Protein AF-A0A7R8C3R6-F1 (afdb_monomer_lite)

pLDDT: mean 89.22, std 11.58, range [47.69, 98.56]

Structure (mmCIF, N/CA/C/O backbone):
data_AF-A0A7R8C3R6-F1
#
_entry.id   AF-A0A7R8C3R6-F1
#
loop_
_atom_site.group_PDB
_atom_site.id
_atom_site.type_symbol
_atom_site.label_atom_id
_atom_site.label_alt_id
_atom_site.label_comp_id
_atom_site.label_asym_id
_atom_site.label_entity_id
_atom_site.label_seq_id
_atom_site.pdbx_PDB_ins_code
_atom_site.Cartn_x
_atom_site.Cartn_y
_atom_site.Cartn_z
_atom_site.occupancy
_atom_site.B_iso_or_equiv
_atom_site.auth_seq_id
_atom_site.auth_comp_id
_atom_site.auth_asym_id
_atom_site.auth_atom_id
_atom_site.pdbx_PDB_model_num
ATOM 1 N N . MET A 1 1 ? 2.508 11.106 -7.125 1.00 86.00 1 MET A N 1
ATOM 2 C CA . MET A 1 1 ? 3.374 10.011 -7.628 1.00 86.00 1 MET A CA 1
ATOM 3 C C . MET A 1 1 ? 3.077 9.541 -9.059 1.00 86.00 1 MET A C 1
ATOM 5 O O . MET A 1 1 ? 3.860 8.757 -9.565 1.00 86.00 1 MET A O 1
ATOM 9 N N . ARG A 1 2 ? 1.997 9.961 -9.743 1.00 91.69 2 ARG A N 1
ATOM 10 C CA . ARG A 1 2 ? 1.697 9.476 -11.109 1.00 91.69 2 ARG A CA 1
ATOM 11 C C . ARG A 1 2 ? 2.838 9.800 -12.087 1.00 91.69 2 ARG A C 1
ATOM 13 O O . ARG A 1 2 ? 3.214 10.963 -12.190 1.00 91.69 2 ARG A O 1
ATOM 20 N N . ARG A 1 3 ? 3.339 8.785 -12.801 1.00 92.00 3 ARG A N 1
ATOM 21 C CA . ARG A 1 3 ? 4.381 8.906 -13.846 1.00 92.00 3 ARG A CA 1
ATOM 22 C C . ARG A 1 3 ? 3.834 8.661 -15.254 1.00 92.00 3 ARG A C 1
ATOM 24 O O . ARG A 1 3 ? 4.298 9.274 -16.207 1.00 92.00 3 ARG A O 1
ATOM 31 N N . LEU A 1 4 ? 2.825 7.799 -15.369 1.00 91.94 4 LEU A N 1
ATOM 32 C CA . LEU A 1 4 ? 2.217 7.374 -16.627 1.00 91.94 4 LEU A CA 1
ATOM 33 C C . LEU A 1 4 ? 0.702 7.609 -16.587 1.00 91.94 4 LEU A C 1
ATOM 35 O O . LEU A 1 4 ? 0.090 7.718 -15.523 1.00 91.94 4 LEU A O 1
ATOM 39 N N . SER A 1 5 ? 0.062 7.716 -17.749 1.00 92.31 5 SER A N 1
ATOM 40 C CA . SER A 1 5 ? -1.397 7.676 -17.804 1.00 92.31 5 SER A CA 1
ATOM 41 C C . SER A 1 5 ? -1.899 6.237 -17.785 1.00 92.31 5 SER A C 1
ATOM 43 O O . SER A 1 5 ? -1.510 5.451 -18.641 1.00 92.31 5 SER A O 1
ATOM 45 N N . SER A 1 6 ? -2.833 5.912 -16.886 1.00 89.94 6 SER A N 1
ATOM 46 C CA . SER A 1 6 ? -3.447 4.577 -16.815 1.00 89.94 6 SER A CA 1
ATOM 47 C C . SER A 1 6 ? -4.178 4.155 -18.099 1.00 89.94 6 SER A C 1
ATOM 49 O O . SER A 1 6 ? -4.436 2.968 -18.296 1.00 89.94 6 SER A O 1
ATOM 51 N N . CYS A 1 7 ? -4.480 5.092 -19.006 1.00 92.31 7 CYS A N 1
ATOM 52 C CA . CYS A 1 7 ? -4.998 4.790 -20.343 1.00 92.31 7 CYS A CA 1
ATOM 53 C C . CYS A 1 7 ? -3.995 4.043 -21.234 1.00 92.31 7 CYS A C 1
ATOM 55 O O . CYS A 1 7 ? -4.419 3.416 -22.195 1.00 92.31 7 CYS A O 1
ATOM 57 N N . PHE A 1 8 ? -2.694 4.085 -20.935 1.00 93.94 8 PHE A N 1
ATOM 58 C CA . PHE A 1 8 ? -1.687 3.295 -21.653 1.00 93.94 8 PHE A CA 1
ATOM 59 C C . PHE A 1 8 ? -1.534 1.875 -21.093 1.00 93.94 8 PHE A C 1
ATOM 61 O O . PHE A 1 8 ? -0.927 1.032 -21.738 1.00 93.94 8 PHE A O 1
ATOM 68 N N . CYS A 1 9 ? -2.135 1.585 -19.936 1.00 96.12 9 CYS A N 1
ATOM 69 C CA . CYS A 1 9 ? -1.977 0.320 -19.213 1.00 96.12 9 CYS A CA 1
ATOM 70 C C . CYS A 1 9 ? -3.264 -0.508 -19.194 1.00 96.12 9 CYS A C 1
ATOM 72 O O . CYS A 1 9 ? -3.542 -1.225 -18.236 1.00 96.12 9 CYS A O 1
ATOM 74 N N . LEU A 1 10 ? -4.099 -0.384 -20.233 1.00 94.81 10 LEU A N 1
ATOM 75 C CA . LEU A 1 10 ? -5.405 -1.053 -20.284 1.00 94.81 10 LEU A CA 1
ATOM 76 C C . LEU A 1 10 ? -5.283 -2.578 -20.199 1.00 94.81 10 LEU A C 1
ATOM 78 O O . LEU A 1 10 ? -6.117 -3.207 -19.557 1.00 94.81 10 LEU A O 1
ATOM 82 N N . GLN A 1 11 ? -4.241 -3.145 -20.811 1.00 95.06 11 GLN A N 1
ATOM 83 C CA . GLN A 1 11 ? -3.986 -4.591 -20.845 1.00 95.06 11 GLN A CA 1
ATOM 84 C C . GLN A 1 11 ? -3.527 -5.159 -19.494 1.00 95.06 11 GLN A C 1
ATOM 86 O O . GLN A 1 11 ? -3.626 -6.362 -19.265 1.00 95.06 11 GLN A O 1
ATOM 91 N N . ASP A 1 12 ? -3.052 -4.296 -18.596 1.00 95.06 12 ASP A N 1
ATOM 92 C CA . ASP A 1 12 ? -2.580 -4.673 -17.264 1.00 95.06 12 ASP A CA 1
ATOM 93 C C . ASP A 1 12 ? -3.626 -4.420 -16.176 1.00 95.06 12 ASP A C 1
ATOM 95 O O . ASP A 1 12 ? -3.403 -4.729 -15.010 1.00 95.06 12 ASP A O 1
ATOM 99 N N . ARG A 1 13 ? -4.802 -3.886 -16.529 1.00 94.75 13 ARG A N 1
ATOM 100 C CA . ARG A 1 13 ? -5.878 -3.690 -15.557 1.00 94.75 13 ARG A CA 1
ATOM 101 C C . ARG A 1 13 ? -6.253 -5.016 -14.905 1.00 94.75 13 ARG A C 1
ATOM 103 O O . ARG A 1 13 ? -6.541 -6.001 -15.579 1.00 94.75 13 ARG A O 1
ATOM 110 N N . LYS A 1 14 ? -6.318 -4.988 -13.580 1.00 95.31 14 LYS A N 1
ATOM 111 C CA . LYS A 1 14 ? -6.750 -6.098 -12.746 1.00 95.31 14 LYS A CA 1
ATOM 112 C C . LYS A 1 14 ? -7.759 -5.583 -11.735 1.00 95.31 14 LYS A C 1
ATOM 114 O O . LYS A 1 14 ? -7.582 -4.499 -11.184 1.00 95.31 14 LYS A O 1
ATOM 119 N N . ASP A 1 15 ? -8.814 -6.359 -11.533 1.00 96.19 15 ASP A N 1
ATOM 120 C CA . ASP A 1 15 ? -9.665 -6.211 -10.363 1.00 96.19 15 ASP A CA 1
ATOM 121 C C . ASP A 1 15 ? -9.015 -6.986 -9.214 1.00 96.19 15 ASP A C 1
ATOM 123 O O . ASP A 1 15 ? -8.798 -8.197 -9.314 1.00 96.19 15 ASP A O 1
ATOM 127 N N . PHE A 1 16 ? -8.630 -6.267 -8.164 1.00 96.19 16 PHE A N 1
ATOM 128 C CA . PHE A 1 16 ? -7.992 -6.843 -6.984 1.00 96.19 16 PHE A CA 1
ATOM 129 C C . PHE A 1 16 ? -9.001 -7.286 -5.924 1.00 96.19 16 PHE A C 1
ATOM 131 O O . PHE A 1 16 ? -8.585 -7.863 -4.922 1.00 96.19 16 PHE A O 1
ATOM 138 N N . ALA A 1 17 ? -10.301 -7.053 -6.146 1.00 94.81 17 ALA A N 1
ATOM 139 C CA . ALA A 1 17 ? -11.370 -7.361 -5.205 1.00 94.81 17 ALA A CA 1
ATOM 140 C C . ALA A 1 17 ? -11.102 -6.756 -3.814 1.00 94.81 17 ALA A C 1
ATOM 142 O O . ALA A 1 17 ? -10.973 -7.472 -2.816 1.00 94.81 17 ALA A O 1
ATOM 143 N N . PHE A 1 18 ? -10.987 -5.423 -3.754 1.00 94.25 18 PHE A N 1
ATOM 144 C CA . PHE A 1 18 ? -10.833 -4.695 -2.492 1.00 94.25 18 PHE A CA 1
ATOM 145 C C . PHE A 1 18 ? -11.945 -5.097 -1.502 1.00 94.25 18 PHE A C 1
ATOM 147 O O . PHE A 1 18 ? -13.118 -5.090 -1.886 1.00 94.25 18 PHE A O 1
ATOM 154 N N . PRO A 1 19 ? -11.621 -5.452 -0.241 1.00 92.06 19 PRO A N 1
ATOM 155 C CA . PRO A 1 19 ? -12.583 -6.005 0.713 1.00 92.06 19 PRO A CA 1
ATOM 156 C C . PRO A 1 19 ? -13.477 -4.909 1.311 1.00 92.06 19 PRO A C 1
ATOM 158 O O . PRO A 1 19 ? -13.420 -4.624 2.505 1.00 92.06 19 PRO A O 1
ATOM 161 N N . GLN A 1 20 ? -14.310 -4.296 0.470 1.00 89.25 20 GLN A N 1
ATOM 162 C CA . GLN A 1 20 ? -15.114 -3.112 0.770 1.00 89.25 20 GLN A CA 1
ATOM 163 C C . GLN A 1 20 ? -15.983 -3.283 2.023 1.00 89.25 20 GLN A C 1
ATOM 165 O O . GLN A 1 20 ? -16.067 -2.369 2.835 1.00 89.25 20 GLN A O 1
ATOM 170 N N . GLU A 1 21 ? -16.535 -4.477 2.255 1.00 85.38 21 GLU A N 1
ATOM 171 C CA . GLU A 1 21 ? -17.336 -4.798 3.447 1.00 85.38 21 GLU A CA 1
ATOM 172 C C . GLU A 1 21 ? -16.591 -4.559 4.771 1.00 85.38 21 GLU A C 1
ATOM 174 O O . GLU A 1 21 ? -17.199 -4.136 5.753 1.00 85.38 21 GLU A O 1
ATOM 179 N N . MET A 1 22 ? -15.271 -4.779 4.799 1.00 84.38 22 MET A N 1
ATOM 180 C CA . MET A 1 22 ? -14.450 -4.586 6.001 1.00 84.38 22 MET A CA 1
ATOM 181 C C . MET A 1 22 ? -14.130 -3.113 6.267 1.00 84.38 22 MET A C 1
ATOM 183 O O . MET A 1 22 ? -13.689 -2.776 7.362 1.00 84.38 22 MET A O 1
ATOM 187 N N . VAL A 1 23 ? -14.305 -2.241 5.272 1.00 77.94 23 VAL A N 1
ATOM 188 C CA . VAL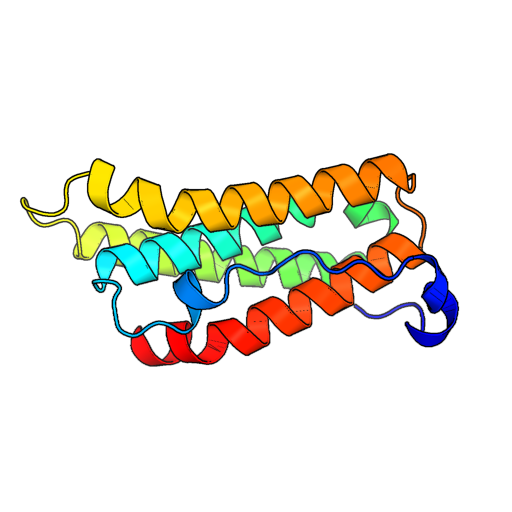 A 1 23 ? -13.815 -0.857 5.315 1.00 77.94 23 VAL A CA 1
ATOM 189 C C . VAL A 1 23 ? -14.958 0.157 5.243 1.00 77.94 23 VAL A C 1
ATOM 191 O O . VAL A 1 23 ? -14.894 1.202 5.874 1.00 77.94 23 VAL A O 1
ATOM 194 N N . GLU A 1 24 ? -16.050 -0.165 4.557 1.00 74.12 24 GLU A N 1
ATOM 195 C CA . GLU A 1 24 ? -17.254 0.672 4.482 1.00 74.12 24 GLU A CA 1
ATOM 196 C C . GLU A 1 24 ? -18.358 0.220 5.459 1.00 74.12 24 GLU A C 1
ATOM 198 O O . GLU A 1 24 ? -19.321 0.949 5.697 1.00 74.12 24 GLU A O 1
ATOM 203 N N . GLY A 1 25 ? -18.228 -0.962 6.071 1.00 62.38 25 GLY A N 1
ATOM 204 C CA . GLY A 1 25 ? -19.255 -1.555 6.926 1.00 62.38 25 GLY A CA 1
ATOM 205 C C . GLY A 1 25 ? -19.332 -0.957 8.336 1.00 62.38 25 GLY A C 1
ATOM 206 O O . GLY A 1 25 ? -18.365 -0.967 9.099 1.00 62.38 25 GLY A O 1
ATOM 207 N N . GLY A 1 26 ? -20.529 -0.528 8.747 1.00 63.97 26 GLY A N 1
ATOM 208 C CA . GLY A 1 26 ? -20.857 -0.119 10.125 1.00 63.97 26 GLY A CA 1
ATOM 209 C C . GLY A 1 26 ? -20.891 -1.257 11.159 1.00 63.97 26 GLY A C 1
ATOM 210 O O . GLY A 1 26 ? -21.388 -1.051 12.257 1.00 63.97 26 GLY A O 1
ATOM 211 N N . GLN A 1 27 ? -20.416 -2.458 10.809 1.00 70.06 27 GLN A N 1
ATOM 212 C CA . GLN A 1 27 ? -20.523 -3.664 11.644 1.00 70.06 27 GLN A CA 1
ATOM 213 C C . GLN A 1 27 ? -19.296 -3.921 12.530 1.00 70.06 27 GLN A C 1
ATOM 215 O O . GLN A 1 27 ? -19.382 -4.720 13.458 1.00 70.06 27 GLN A O 1
ATOM 220 N N . LEU A 1 28 ? -18.156 -3.282 12.248 1.00 79.69 28 LEU A N 1
ATOM 221 C CA . LEU A 1 28 ? -16.948 -3.448 13.058 1.00 79.69 28 LEU A CA 1
ATOM 222 C C . LEU A 1 28 ? -17.019 -2.607 14.334 1.00 79.69 28 LEU A C 1
ATOM 224 O O . LEU A 1 28 ? -17.326 -1.412 14.269 1.00 79.69 28 LEU A O 1
ATOM 228 N N . HIS A 1 29 ? -16.660 -3.228 15.460 1.00 82.19 29 HIS A N 1
ATOM 229 C CA . HIS A 1 29 ? -16.354 -2.521 16.702 1.00 82.19 29 HIS A CA 1
ATOM 230 C C . HIS A 1 29 ? -15.154 -1.583 16.494 1.00 82.19 29 HIS A C 1
ATOM 232 O O . HIS A 1 29 ? -14.335 -1.801 15.598 1.00 82.19 29 HIS A O 1
ATOM 238 N N . GLU A 1 30 ? -15.022 -0.553 17.327 1.00 83.75 30 GLU A N 1
ATOM 239 C CA . GLU A 1 30 ? -13.986 0.476 17.193 1.00 83.75 30 GLU A CA 1
ATOM 240 C C . GLU A 1 30 ? -12.572 -0.124 17.126 1.00 83.75 30 GLU A C 1
ATOM 242 O O . GLU A 1 30 ? -11.837 0.123 16.171 1.00 83.75 30 GLU A O 1
ATOM 247 N N . ALA A 1 31 ? -12.228 -1.034 18.042 1.00 83.31 31 ALA A N 1
ATOM 248 C CA . ALA A 1 31 ? -10.927 -1.709 18.037 1.00 83.31 31 ALA A CA 1
ATOM 249 C C . ALA A 1 31 ? -10.670 -2.525 16.755 1.00 83.31 31 ALA A C 1
ATOM 251 O O . ALA A 1 31 ? -9.533 -2.628 16.283 1.00 83.31 31 ALA A O 1
ATOM 252 N N . GLN A 1 32 ? -11.718 -3.117 16.171 1.00 86.75 32 GLN A N 1
ATOM 253 C CA . GLN A 1 32 ? -11.623 -3.858 14.913 1.00 86.75 32 GLN A CA 1
ATOM 254 C C . GLN A 1 32 ? -11.440 -2.908 13.727 1.00 86.75 32 GLN A C 1
ATOM 256 O O . GLN A 1 32 ? -10.618 -3.188 12.858 1.00 86.75 32 GLN A O 1
ATOM 261 N N . ALA A 1 33 ? -12.156 -1.783 13.705 1.00 88.50 33 ALA A N 1
ATOM 262 C CA . ALA A 1 33 ? -12.007 -0.738 12.697 1.00 88.50 33 ALA A CA 1
ATOM 263 C C . ALA A 1 33 ? -10.589 -0.141 12.713 1.00 88.50 33 ALA A C 1
ATOM 265 O O . ALA A 1 33 ? -9.950 -0.067 11.661 1.00 88.50 33 ALA A O 1
ATOM 266 N N . ILE A 1 34 ? -10.060 0.180 13.900 1.00 89.06 34 ILE A N 1
ATOM 267 C CA . ILE A 1 34 ? -8.669 0.622 14.080 1.00 89.06 34 ILE A CA 1
ATOM 268 C C . ILE A 1 34 ? -7.703 -0.457 13.577 1.00 89.06 34 ILE A C 1
ATOM 270 O O . ILE A 1 34 ? -6.803 -0.156 12.798 1.00 89.06 34 ILE A O 1
ATOM 274 N N . SER A 1 35 ? -7.922 -1.729 13.935 1.00 90.06 35 SER A N 1
ATOM 275 C CA . SER A 1 35 ? -7.070 -2.841 13.480 1.00 90.06 35 SER A CA 1
ATOM 276 C C . SER A 1 35 ? -7.078 -3.013 11.954 1.00 90.06 35 SER A C 1
ATOM 278 O O . SER A 1 35 ? -6.037 -3.290 11.362 1.00 90.06 35 SER A O 1
ATOM 280 N N . VAL A 1 36 ? -8.233 -2.848 11.298 1.00 91.81 36 VAL A N 1
ATOM 281 C CA . VAL A 1 36 ? -8.362 -2.912 9.830 1.00 91.81 36 VAL A CA 1
ATOM 282 C C . VAL A 1 36 ? -7.623 -1.759 9.163 1.00 91.81 36 VAL A C 1
ATOM 284 O O . VAL A 1 36 ? -6.877 -1.989 8.209 1.00 91.81 36 VAL A O 1
ATOM 287 N N . LEU A 1 37 ? -7.800 -0.533 9.663 1.00 92.50 37 LEU A N 1
ATOM 288 C CA . LEU A 1 37 ? -7.117 0.640 9.126 1.00 92.50 37 LEU A CA 1
ATOM 289 C C . LEU A 1 37 ? -5.599 0.540 9.322 1.00 92.50 37 LEU A C 1
ATOM 291 O O . LEU A 1 37 ? -4.850 0.788 8.376 1.00 92.50 37 LEU A O 1
ATOM 295 N N . HIS A 1 38 ? -5.161 0.118 10.510 1.00 93.44 38 HIS A N 1
ATOM 296 C CA . HIS A 1 38 ? -3.758 -0.136 10.820 1.00 93.44 38 HIS A CA 1
ATOM 297 C C . HIS A 1 38 ? -3.168 -1.172 9.853 1.00 93.44 38 HIS A C 1
ATOM 299 O O . HIS A 1 38 ? -2.155 -0.919 9.207 1.00 93.44 38 HIS A O 1
ATOM 305 N N . GLU A 1 39 ? -3.830 -2.319 9.668 1.00 95.19 39 GLU A N 1
ATOM 306 C CA . GLU A 1 39 ? -3.367 -3.348 8.734 1.00 95.19 39 GLU A CA 1
ATOM 307 C C . GLU A 1 39 ? -3.293 -2.827 7.289 1.00 95.19 39 GLU A C 1
ATOM 309 O O . GLU A 1 39 ? -2.313 -3.075 6.591 1.00 95.19 39 GLU A O 1
ATOM 314 N N . MET A 1 40 ? -4.286 -2.059 6.834 1.00 95.38 40 MET A N 1
ATOM 315 C CA . MET A 1 40 ? -4.285 -1.467 5.493 1.00 95.38 40 MET A CA 1
ATOM 316 C C . MET A 1 40 ? -3.101 -0.510 5.287 1.00 95.38 40 MET A C 1
ATOM 318 O O . MET A 1 40 ? -2.445 -0.541 4.240 1.00 95.38 40 MET A O 1
ATOM 322 N N . LEU A 1 41 ? -2.813 0.332 6.280 1.00 96.31 41 LEU A N 1
ATOM 323 C CA . LEU A 1 41 ? -1.681 1.254 6.260 1.00 96.31 41 LEU A 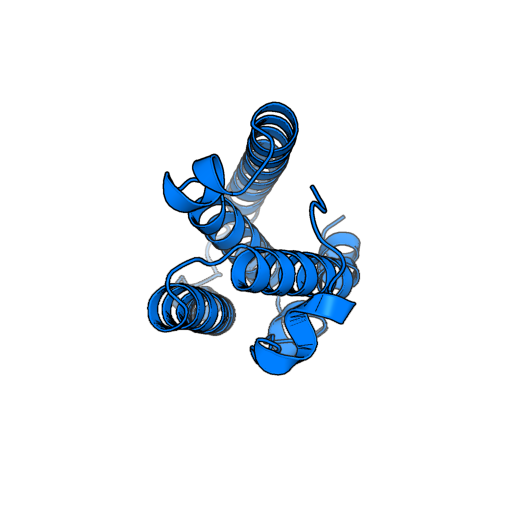CA 1
ATOM 324 C C . LEU A 1 41 ? -0.344 0.517 6.293 1.00 96.31 41 LEU A C 1
ATOM 326 O O . LEU A 1 41 ? 0.539 0.831 5.495 1.00 96.31 41 LEU A O 1
ATOM 330 N N . GLN A 1 42 ? -0.225 -0.508 7.134 1.00 97.62 42 GLN A N 1
ATOM 331 C CA . GLN A 1 42 ? 0.987 -1.308 7.262 1.00 97.62 42 GLN A CA 1
ATOM 332 C C . GLN A 1 42 ? 1.305 -2.051 5.964 1.00 97.62 42 GLN A C 1
ATOM 334 O O . GLN A 1 42 ? 2.445 -2.038 5.500 1.00 97.62 42 GLN A O 1
ATOM 339 N N . GLN A 1 43 ? 0.305 -2.678 5.341 1.00 98.00 43 GLN A N 1
ATOM 340 C CA . GLN A 1 43 ? 0.494 -3.360 4.062 1.00 98.00 43 GLN A CA 1
ATOM 341 C C . GLN A 1 43 ? 0.844 -2.372 2.941 1.00 98.00 43 GLN A C 1
ATOM 343 O O . GLN A 1 43 ? 1.706 -2.664 2.112 1.00 98.00 43 GLN A O 1
ATOM 348 N N . THR A 1 44 ? 0.251 -1.173 2.952 1.00 97.88 44 THR A N 1
ATOM 349 C CA . THR A 1 44 ? 0.632 -0.105 2.017 1.00 97.88 44 THR A CA 1
ATOM 350 C C . THR A 1 44 ? 2.085 0.317 2.223 1.00 97.88 44 THR A C 1
ATOM 352 O O . THR A 1 44 ? 2.839 0.410 1.255 1.00 97.88 44 THR A O 1
ATOM 355 N N . PHE A 1 45 ? 2.503 0.541 3.471 1.00 97.62 45 PHE A N 1
ATOM 356 C CA . PHE A 1 45 ? 3.885 0.882 3.795 1.00 97.62 45 PHE A CA 1
ATOM 357 C C . PHE A 1 45 ? 4.839 -0.195 3.273 1.00 97.62 45 PHE A C 1
ATOM 359 O O . PHE A 1 45 ? 5.743 0.115 2.502 1.00 97.62 45 PHE A O 1
ATOM 366 N N . ASN A 1 46 ? 4.570 -1.465 3.580 1.00 97.62 46 ASN A N 1
ATOM 367 C CA . ASN A 1 46 ? 5.386 -2.595 3.135 1.00 97.62 46 ASN A CA 1
ATOM 368 C C . ASN A 1 46 ? 5.472 -2.694 1.606 1.00 97.62 46 ASN A C 1
ATOM 370 O O . ASN A 1 46 ? 6.541 -2.961 1.066 1.00 97.62 46 ASN A O 1
ATOM 374 N N . LEU A 1 47 ? 4.366 -2.453 0.896 1.00 97.94 47 LEU A N 1
ATOM 375 C CA . LEU A 1 47 ? 4.320 -2.466 -0.566 1.00 97.94 47 LEU A CA 1
ATOM 376 C C . LEU A 1 47 ? 5.235 -1.397 -1.179 1.00 97.94 47 LEU A C 1
ATOM 378 O O . LEU A 1 47 ? 5.975 -1.673 -2.130 1.00 97.94 47 LEU A O 1
ATOM 382 N N . PHE A 1 48 ? 5.199 -0.184 -0.625 1.00 97.38 48 PHE A N 1
ATOM 383 C CA . PHE A 1 48 ? 5.970 0.949 -1.131 1.00 97.38 48 PHE A CA 1
ATOM 384 C C . PHE A 1 48 ? 7.393 1.038 -0.566 1.00 97.38 48 PHE A C 1
ATOM 386 O O . PHE A 1 48 ? 8.203 1.782 -1.119 1.00 97.38 48 PHE A O 1
ATOM 393 N N . HIS A 1 49 ? 7.721 0.289 0.486 1.00 96.25 49 HIS A N 1
ATOM 394 C CA . HIS A 1 49 ? 9.042 0.236 1.116 1.00 96.25 49 HIS A CA 1
ATOM 395 C C . HIS A 1 49 ? 9.873 -0.953 0.596 1.00 96.25 49 HIS A C 1
ATOM 397 O O . HIS A 1 49 ? 10.433 -1.744 1.350 1.00 96.25 49 HIS A O 1
ATOM 403 N N . THR A 1 50 ? 9.929 -1.100 -0.729 1.00 96.38 50 THR A N 1
ATOM 404 C CA . THR A 1 50 ? 10.712 -2.139 -1.417 1.00 96.38 50 THR A CA 1
ATOM 405 C C . THR A 1 50 ? 11.656 -1.510 -2.431 1.00 96.38 50 THR A C 1
ATOM 407 O O . THR A 1 50 ? 11.339 -0.473 -3.009 1.00 96.38 50 THR A O 1
ATOM 410 N N . GLU A 1 51 ? 12.778 -2.168 -2.734 1.00 96.38 51 GLU A N 1
ATOM 411 C CA . GLU A 1 51 ? 13.708 -1.708 -3.781 1.00 96.38 51 GLU A CA 1
ATOM 412 C C . GLU A 1 51 ? 13.013 -1.532 -5.141 1.00 96.38 51 GLU A C 1
ATOM 414 O O . GLU A 1 51 ? 13.278 -0.576 -5.868 1.00 96.38 51 GLU A O 1
ATOM 419 N N . ARG A 1 52 ? 12.066 -2.425 -5.465 1.00 96.56 52 ARG A N 1
ATOM 420 C CA . ARG A 1 52 ? 11.269 -2.364 -6.700 1.00 96.56 52 ARG A CA 1
ATOM 421 C C . ARG A 1 52 ? 10.376 -1.123 -6.745 1.00 96.56 52 ARG A C 1
ATOM 423 O O . ARG A 1 52 ? 10.285 -0.494 -7.793 1.00 96.56 52 ARG A O 1
ATOM 430 N N . SER A 1 53 ? 9.753 -0.761 -5.623 1.00 95.75 53 SER A N 1
ATOM 431 C CA . SER A 1 53 ? 8.985 0.482 -5.493 1.00 95.75 53 SER A CA 1
ATOM 432 C C . SER A 1 53 ? 9.896 1.710 -5.591 1.00 95.75 53 SER A C 1
ATOM 434 O O . SER A 1 53 ? 9.595 2.638 -6.341 1.00 95.75 53 SER A O 1
ATOM 436 N N . SER A 1 54 ? 11.047 1.697 -4.913 1.00 95.88 54 SER A N 1
ATOM 437 C CA . SER A 1 54 ? 12.030 2.786 -4.969 1.00 95.88 54 SER A CA 1
ATOM 438 C C . SER A 1 54 ? 12.552 3.037 -6.384 1.00 95.88 54 SER A C 1
ATOM 440 O O . SER A 1 54 ? 12.744 4.186 -6.766 1.00 95.88 54 SER A O 1
ATOM 442 N N . ALA A 1 55 ? 12.725 1.985 -7.188 1.00 94.75 55 ALA A N 1
ATOM 443 C CA . ALA A 1 55 ? 13.083 2.113 -8.600 1.00 94.75 55 ALA A CA 1
ATOM 444 C C . ALA A 1 55 ? 11.930 2.650 -9.473 1.00 94.75 55 ALA A C 1
ATOM 446 O O . ALA A 1 55 ? 12.173 3.259 -10.515 1.00 94.75 55 ALA A O 1
ATOM 447 N N . ALA A 1 56 ? 10.677 2.428 -9.067 1.00 94.56 56 ALA A N 1
ATOM 448 C CA . ALA A 1 56 ? 9.492 2.792 -9.836 1.00 94.56 56 ALA A CA 1
ATOM 449 C C . ALA A 1 56 ? 8.994 4.226 -9.592 1.00 94.56 56 ALA A C 1
ATOM 451 O O . ALA A 1 56 ? 8.237 4.750 -10.413 1.00 94.56 56 ALA A O 1
ATOM 452 N N . TRP A 1 57 ? 9.379 4.885 -8.496 1.00 95.94 57 TRP A N 1
ATOM 453 C CA . TRP A 1 57 ? 8.817 6.181 -8.096 1.00 95.94 57 TRP A CA 1
ATOM 454 C C . TRP A 1 57 ? 9.881 7.250 -7.846 1.00 95.94 57 TRP A C 1
ATOM 456 O O . TRP A 1 57 ? 11.045 6.961 -7.598 1.00 95.94 57 TRP A O 1
ATOM 466 N N . TYR A 1 58 ? 9.469 8.521 -7.895 1.00 95.88 58 TYR A N 1
ATOM 467 C CA . TYR A 1 58 ? 10.341 9.629 -7.503 1.00 95.88 58 TYR A CA 1
ATOM 468 C C . TYR A 1 58 ? 10.629 9.563 -6.002 1.00 95.88 58 TYR A C 1
ATOM 470 O O . TYR A 1 58 ? 9.691 9.619 -5.204 1.00 95.88 58 TYR A O 1
ATOM 478 N N . THR A 1 59 ? 11.912 9.509 -5.640 1.00 94.75 59 THR A N 1
ATOM 479 C CA . THR A 1 59 ? 12.391 9.335 -4.260 1.00 94.75 59 THR A CA 1
ATOM 480 C C . THR A 1 59 ? 11.737 10.306 -3.282 1.00 94.75 59 THR A C 1
ATOM 482 O O . THR A 1 59 ? 11.181 9.873 -2.284 1.00 94.75 59 THR A O 1
ATOM 485 N N . THR A 1 60 ? 11.676 11.597 -3.617 1.00 96.25 60 THR A N 1
ATOM 486 C CA . THR A 1 60 ? 11.101 12.627 -2.734 1.00 96.25 60 THR A CA 1
ATOM 487 C C . THR A 1 60 ? 9.619 12.407 -2.429 1.00 96.25 60 THR A C 1
ATOM 489 O O . THR A 1 60 ? 9.171 12.631 -1.309 1.00 96.25 60 THR A O 1
ATOM 492 N N . LEU A 1 61 ? 8.836 11.952 -3.411 1.00 96.12 61 LEU A N 1
ATOM 493 C CA . LEU A 1 61 ? 7.416 11.660 -3.203 1.00 96.12 61 LEU A CA 1
ATOM 494 C C . LEU A 1 61 ? 7.217 10.359 -2.422 1.00 96.12 61 LEU A C 1
ATOM 496 O O . LEU A 1 61 ? 6.240 10.236 -1.685 1.00 96.12 61 LEU A O 1
ATOM 500 N N . LEU A 1 62 ? 8.117 9.392 -2.605 1.00 96.62 62 LEU A N 1
ATOM 501 C CA . LEU A 1 62 ? 8.080 8.122 -1.891 1.00 96.62 62 LEU A CA 1
ATOM 502 C C . LEU A 1 62 ? 8.452 8.307 -0.414 1.00 96.62 62 LEU A C 1
ATOM 504 O O . LEU A 1 62 ? 7.762 7.777 0.448 1.00 96.62 62 LEU A O 1
ATOM 508 N N . GLU A 1 63 ? 9.460 9.129 -0.120 1.00 96.81 63 GLU A N 1
ATOM 509 C CA . GLU A 1 63 ? 9.833 9.520 1.245 1.00 96.81 63 GLU A CA 1
ATOM 510 C C . GLU A 1 63 ? 8.673 10.223 1.958 1.00 96.81 63 GLU A C 1
ATOM 512 O O . GLU A 1 63 ? 8.313 9.841 3.067 1.00 96.81 63 GLU A O 1
ATOM 517 N N . GLN A 1 64 ? 8.015 11.184 1.298 1.00 97.38 64 GLN A N 1
ATOM 518 C CA . GLN A 1 64 ? 6.826 11.845 1.852 1.00 97.38 64 GLN A CA 1
ATOM 519 C C . GLN A 1 64 ? 5.695 10.855 2.149 1.00 97.38 64 GLN A C 1
ATOM 521 O O . GLN A 1 64 ? 5.030 10.968 3.180 1.00 97.38 64 GLN A O 1
ATOM 526 N N . LEU A 1 65 ? 5.477 9.880 1.260 1.00 96.50 65 LEU A N 1
ATOM 527 C CA . LEU A 1 65 ? 4.508 8.816 1.497 1.00 96.50 65 LEU A CA 1
ATOM 528 C C . LEU A 1 65 ? 4.905 7.973 2.713 1.00 96.50 65 LEU A C 1
ATOM 530 O O . LEU A 1 65 ? 4.057 7.720 3.561 1.00 96.50 65 LEU A O 1
ATOM 534 N N . HIS A 1 66 ? 6.166 7.545 2.810 1.00 97.25 66 HIS A N 1
ATOM 535 C CA . HIS A 1 66 ? 6.655 6.746 3.936 1.00 97.25 66 HIS A CA 1
ATOM 536 C C . HIS A 1 66 ? 6.497 7.491 5.257 1.00 97.25 66 HIS A C 1
ATOM 538 O O . HIS A 1 66 ? 5.944 6.920 6.190 1.00 97.25 66 HIS A O 1
ATOM 544 N N . THR A 1 67 ? 6.894 8.764 5.326 1.00 97.94 67 THR A N 1
ATOM 545 C CA . THR A 1 67 ? 6.717 9.593 6.525 1.00 97.94 67 THR A CA 1
ATOM 546 C C . THR A 1 67 ? 5.244 9.728 6.902 1.00 97.94 67 THR A C 1
ATOM 548 O O . THR A 1 67 ? 4.893 9.537 8.062 1.00 97.94 67 THR A O 1
ATOM 551 N N . GLY A 1 68 ? 4.368 10.010 5.932 1.00 96.94 68 GLY A N 1
ATOM 552 C CA . GLY A 1 68 ? 2.933 10.139 6.190 1.00 96.94 68 GLY A CA 1
ATOM 553 C C . GLY A 1 68 ? 2.288 8.835 6.668 1.00 96.94 68 GLY A C 1
ATOM 554 O O . GLY A 1 68 ? 1.483 8.856 7.594 1.00 96.94 68 GLY A O 1
ATOM 555 N N . LEU A 1 69 ? 2.652 7.698 6.067 1.00 96.62 69 LEU A N 1
ATOM 556 C CA . LEU A 1 69 ? 2.169 6.380 6.486 1.00 96.62 69 LEU A CA 1
ATOM 557 C C . LEU A 1 69 ? 2.691 6.000 7.873 1.00 96.62 69 LEU A C 1
ATOM 559 O O . LEU A 1 69 ? 1.919 5.491 8.676 1.00 96.62 69 LEU A O 1
ATOM 563 N N . HIS A 1 70 ? 3.970 6.257 8.153 1.00 97.12 70 HIS A N 1
ATOM 564 C CA . HIS A 1 70 ? 4.580 5.952 9.444 1.00 97.12 70 HIS A CA 1
ATOM 565 C C . HIS A 1 70 ? 3.919 6.746 10.573 1.00 97.12 70 HIS A C 1
ATOM 567 O O . HIS A 1 70 ? 3.486 6.145 11.545 1.00 97.12 70 HIS A O 1
ATOM 573 N N . GLN A 1 71 ? 3.707 8.053 10.383 1.00 96.75 71 GLN A N 1
ATOM 574 C CA . GLN A 1 71 ? 2.994 8.873 11.365 1.00 96.75 71 GLN A CA 1
ATOM 575 C C . GLN A 1 71 ? 1.576 8.346 11.632 1.00 96.75 71 GLN A C 1
ATOM 577 O O . GLN A 1 71 ? 1.161 8.249 12.779 1.00 96.75 71 GLN A O 1
ATOM 582 N N . GLN A 1 72 ? 0.836 7.970 10.581 1.00 95.25 72 GLN A N 1
ATOM 583 C CA . GLN A 1 72 ? -0.510 7.411 10.751 1.00 95.25 72 GLN A CA 1
ATOM 584 C C . GLN A 1 72 ? -0.505 6.057 11.470 1.00 95.25 72 GLN A C 1
ATOM 586 O O . GLN A 1 72 ? -1.464 5.749 12.172 1.00 95.25 72 GLN A O 1
ATOM 591 N N . LEU A 1 73 ? 0.531 5.240 11.276 1.00 95.75 73 LEU A N 1
ATOM 592 C CA . LEU A 1 73 ? 0.687 3.977 11.997 1.00 95.75 73 LEU A CA 1
ATOM 593 C C . LEU A 1 73 ? 0.975 4.225 13.480 1.00 95.75 73 LEU A C 1
ATOM 595 O O . LEU A 1 73 ? 0.271 3.660 14.311 1.00 95.75 73 LEU A O 1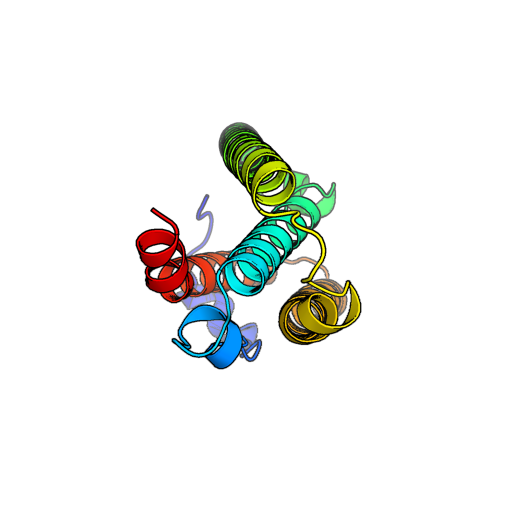
ATOM 599 N N . ASP A 1 74 ? 1.903 5.130 13.798 1.00 95.12 74 ASP A N 1
ATOM 600 C CA . ASP A 1 74 ? 2.235 5.497 15.179 1.00 95.12 74 ASP A CA 1
ATOM 601 C C . ASP A 1 74 ? 1.006 6.034 15.937 1.00 95.12 74 ASP A C 1
ATOM 603 O O . ASP A 1 74 ? 0.753 5.650 17.083 1.00 95.12 74 ASP A O 1
ATOM 607 N N . ASP A 1 75 ? 0.201 6.880 15.282 1.00 92.62 75 ASP A N 1
ATOM 608 C CA . ASP A 1 75 ? -1.040 7.414 15.852 1.00 92.62 75 ASP A CA 1
ATOM 609 C C . ASP A 1 75 ? -2.039 6.281 16.172 1.00 92.62 75 ASP A C 1
ATOM 611 O O . ASP A 1 75 ? -2.649 6.260 17.244 1.00 92.62 75 ASP A O 1
ATOM 615 N N . LEU A 1 76 ? -2.191 5.302 15.270 1.00 91.19 76 LEU A N 1
ATOM 616 C CA . LEU A 1 76 ? -3.100 4.167 15.468 1.00 91.19 76 LEU A CA 1
ATOM 617 C C . LEU A 1 76 ? -2.594 3.179 16.521 1.00 91.19 76 LEU A C 1
ATOM 619 O O . LEU A 1 76 ? -3.412 2.626 17.258 1.00 91.19 76 LEU A O 1
ATOM 623 N N . ASP A 1 77 ? -1.284 2.967 16.623 1.00 89.56 77 ASP A N 1
ATOM 624 C CA . ASP A 1 77 ? -0.678 2.146 17.674 1.00 89.56 77 ASP A CA 1
ATOM 625 C C . ASP A 1 77 ? -0.929 2.751 19.060 1.00 89.56 77 ASP A C 1
ATOM 627 O O . ASP A 1 77 ? -1.305 2.038 19.998 1.00 89.56 77 ASP A O 1
ATOM 631 N N . ALA A 1 78 ? -0.814 4.078 19.184 1.00 89.19 78 ALA A N 1
ATOM 632 C CA . ALA A 1 78 ? -1.166 4.789 20.407 1.00 89.19 78 ALA A CA 1
ATOM 633 C C . ALA A 1 78 ? -2.658 4.620 20.755 1.00 89.19 78 ALA A C 1
ATOM 635 O O . ALA A 1 78 ? -2.984 4.315 21.907 1.00 89.19 78 ALA A O 1
ATOM 636 N N . CYS A 1 79 ? -3.559 4.739 19.772 1.00 86.31 79 CYS A N 1
ATOM 637 C CA . CYS A 1 79 ? -4.992 4.494 19.967 1.00 86.31 79 CYS A CA 1
ATOM 638 C C . CYS A 1 79 ? -5.280 3.045 20.390 1.00 86.31 79 CYS A C 1
ATOM 640 O O . CYS A 1 79 ? -6.031 2.817 21.336 1.00 86.31 79 CYS A O 1
ATOM 642 N N . LEU A 1 80 ? -4.6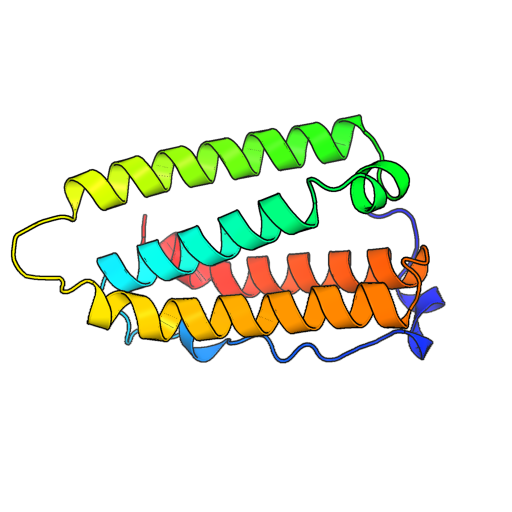63 2.048 19.747 1.00 79.19 80 LEU A N 1
ATOM 643 C CA . LEU A 1 80 ? -4.827 0.639 20.124 1.00 79.19 80 LEU A CA 1
ATOM 644 C C . LEU A 1 80 ? -4.367 0.378 21.560 1.00 79.19 80 LEU A C 1
ATOM 646 O O . LEU A 1 80 ? -5.044 -0.350 22.286 1.00 79.19 80 LEU A O 1
ATOM 650 N N . GLY A 1 81 ? -3.263 0.998 21.986 1.00 75.19 81 GLY A N 1
ATOM 651 C CA . GLY A 1 81 ? -2.780 0.917 23.364 1.00 75.19 81 GLY A CA 1
ATOM 652 C C . GLY A 1 81 ? -3.777 1.461 24.394 1.00 75.19 81 GLY A C 1
ATOM 653 O O . GLY A 1 81 ? -3.832 0.952 25.511 1.00 75.19 81 GLY A O 1
ATOM 654 N N . GLN A 1 82 ? -4.597 2.448 24.019 1.00 68.81 82 GLN A N 1
ATOM 655 C CA . GLN A 1 82 ? -5.644 3.031 24.869 1.00 68.81 82 GLN A CA 1
ATOM 656 C C . GLN A 1 82 ? -6.943 2.214 24.864 1.00 68.81 82 GLN A C 1
ATOM 658 O O . GLN A 1 82 ? -7.612 2.115 25.890 1.00 68.81 82 GLN A O 1
ATOM 663 N N . VAL A 1 83 ? -7.291 1.616 23.721 1.00 66.50 83 VAL A N 1
ATOM 664 C CA . VAL A 1 83 ? -8.515 0.815 23.538 1.00 66.50 83 VAL A CA 1
ATOM 665 C C . VAL A 1 83 ? -8.374 -0.599 24.128 1.00 66.50 83 VAL A C 1
ATOM 667 O O . VAL A 1 83 ? -9.367 -1.303 24.306 1.00 66.50 83 VAL A O 1
ATOM 670 N N . MET A 1 84 ? -7.159 -1.027 24.492 1.00 59.53 84 MET A N 1
ATOM 671 C CA . MET A 1 84 ? -6.899 -2.293 25.189 1.00 59.53 84 MET A CA 1
ATOM 672 C C . MET A 1 84 ? -7.414 -2.295 26.646 1.00 59.53 84 MET A C 1
ATOM 674 O O . MET A 1 84 ? -6.644 -2.250 27.602 1.00 59.53 84 MET A O 1
ATOM 678 N N . GLY A 1 85 ? -8.735 -2.408 26.804 1.00 58.16 85 GLY A N 1
ATOM 679 C CA . GLY A 1 85 ? -9.395 -3.007 27.968 1.00 58.16 85 GLY A CA 1
ATOM 680 C C . GLY A 1 85 ? -9.537 -4.534 27.828 1.00 58.16 85 GLY A C 1
ATOM 681 O O . GLY A 1 85 ? -9.311 -5.099 26.758 1.00 58.16 85 GLY A O 1
ATOM 682 N N . GLU A 1 86 ? -9.916 -5.203 28.920 1.00 47.69 86 GLU A N 1
ATOM 683 C CA . GLU A 1 86 ? -9.836 -6.662 29.159 1.00 47.69 86 GLU A CA 1
ATOM 684 C C . GLU A 1 86 ? -10.669 -7.571 28.217 1.00 47.69 86 GLU A C 1
ATOM 686 O O . GLU A 1 86 ? -10.531 -8.791 28.277 1.00 47.69 86 GLU A O 1
ATOM 691 N N . GLU A 1 87 ? -11.496 -7.026 27.316 1.00 48.59 87 GLU A N 1
ATOM 692 C CA . GLU A 1 87 ? -12.529 -7.806 26.603 1.00 48.59 87 GLU A CA 1
ATOM 693 C C . GLU A 1 87 ? -12.342 -8.014 25.089 1.00 48.59 87 GLU A C 1
ATOM 695 O O . GLU A 1 87 ? -13.091 -8.799 24.505 1.00 48.59 87 GLU A O 1
ATOM 700 N N . ASP A 1 88 ? -11.338 -7.431 24.421 1.00 53.69 88 ASP A N 1
ATOM 701 C CA . ASP A 1 88 ? -11.201 -7.601 22.961 1.00 53.69 88 ASP A CA 1
ATOM 702 C C . ASP A 1 88 ? -10.189 -8.700 22.583 1.00 53.69 88 ASP A C 1
ATOM 704 O O . ASP A 1 88 ? -9.001 -8.474 22.299 1.00 53.69 88 ASP A O 1
ATOM 708 N N . SER A 1 89 ? -10.676 -9.948 22.617 1.00 60.06 89 SER A N 1
ATOM 709 C CA . SER A 1 89 ? -9.883 -11.137 22.294 1.00 60.06 89 SER A CA 1
ATOM 710 C C . SER A 1 89 ? -9.149 -10.968 20.954 1.00 60.06 89 SER A C 1
ATOM 712 O O . SER A 1 89 ? -9.721 -10.581 19.932 1.00 60.06 89 SER A O 1
ATOM 714 N N . ALA A 1 90 ? -7.856 -11.307 20.921 1.00 59.75 90 ALA A N 1
ATOM 715 C CA . ALA A 1 90 ? -7.015 -11.222 19.718 1.00 59.75 90 ALA A CA 1
ATOM 716 C C . ALA A 1 90 ? -7.587 -11.987 18.498 1.00 59.75 90 ALA A C 1
ATOM 718 O O . ALA A 1 90 ? -7.178 -11.759 17.358 1.00 59.75 90 ALA A O 1
ATOM 719 N N . LEU A 1 91 ? -8.541 -12.892 18.734 1.00 57.59 91 LEU A N 1
ATOM 720 C CA . LEU A 1 91 ? -9.262 -13.671 17.733 1.00 57.59 91 LEU A CA 1
ATOM 721 C C . LEU A 1 91 ? -10.312 -12.835 16.977 1.00 57.59 91 LEU A C 1
ATOM 723 O O . LEU A 1 91 ? -10.396 -12.953 1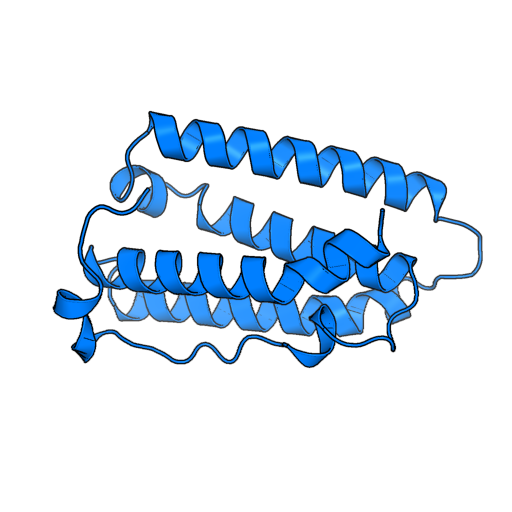5.754 1.00 57.59 91 LEU A O 1
ATOM 727 N N . GLY A 1 92 ? -11.033 -11.937 17.659 1.00 64.06 92 GLY A N 1
ATOM 728 C CA . GLY A 1 92 ? -12.042 -11.055 17.053 1.00 64.06 92 GLY A CA 1
ATOM 729 C C . GLY A 1 92 ? -11.456 -10.008 16.097 1.00 64.06 92 GLY A C 1
ATOM 730 O O . GLY A 1 92 ? -12.099 -9.635 15.117 1.00 64.06 92 GLY A O 1
ATOM 731 N N . ARG A 1 93 ? -10.204 -9.585 16.323 1.00 65.19 93 ARG A N 1
ATOM 732 C CA . ARG A 1 93 ? -9.462 -8.644 15.455 1.00 65.19 93 ARG A CA 1
ATOM 733 C C . ARG A 1 93 ? -8.810 -9.308 14.235 1.00 65.19 93 ARG A C 1
ATOM 735 O O . ARG A 1 93 ? -8.579 -8.666 13.209 1.00 65.19 93 ARG A O 1
ATOM 742 N N . ARG A 1 94 ? -8.505 -10.607 14.323 1.00 71.06 94 ARG A N 1
ATOM 743 C CA . ARG A 1 94 ? -7.762 -11.343 13.283 1.00 71.06 94 ARG A CA 1
ATOM 744 C C . ARG A 1 94 ? -8.594 -11.612 12.025 1.00 71.06 94 ARG A C 1
ATOM 746 O O . ARG A 1 94 ? -8.029 -11.706 10.941 1.00 71.06 94 ARG A O 1
ATOM 753 N N . GLY A 1 95 ? -9.914 -11.741 12.160 1.00 77.25 95 GLY A N 1
ATOM 754 C CA . GLY A 1 95 ? -10.817 -12.012 11.036 1.00 77.25 95 GLY A CA 1
ATOM 755 C C . GLY A 1 95 ? -10.820 -10.891 9.987 1.00 77.25 95 GLY A C 1
ATOM 756 O O . GLY A 1 95 ? -10.411 -11.142 8.851 1.00 77.25 95 GLY A O 1
ATOM 757 N N . PRO A 1 96 ? -11.204 -9.654 10.355 1.00 81.94 96 PRO A N 1
ATOM 758 C CA . PRO A 1 96 ? -11.272 -8.532 9.413 1.00 81.94 96 PRO A CA 1
ATOM 759 C C . PRO A 1 96 ? -9.921 -8.173 8.774 1.00 81.94 96 PRO A C 1
ATOM 761 O O . PRO A 1 96 ? -9.832 -7.937 7.569 1.00 81.94 96 PRO A O 1
ATOM 764 N N . THR A 1 97 ? -8.834 -8.218 9.552 1.00 90.56 97 THR A N 1
ATOM 765 C CA . THR A 1 97 ? -7.473 -7.924 9.060 1.00 90.56 97 THR A CA 1
ATOM 766 C C . THR A 1 97 ? -6.963 -8.965 8.059 1.00 90.56 97 THR A C 1
ATOM 768 O O . THR A 1 97 ? -6.191 -8.641 7.157 1.00 90.56 97 THR A O 1
ATOM 771 N N . LEU A 1 98 ? -7.425 -10.217 8.141 1.00 92.06 98 LEU A N 1
ATOM 772 C CA . LEU A 1 98 ? -7.030 -11.265 7.201 1.00 92.06 98 LEU A CA 1
ATOM 773 C C . LEU A 1 98 ? -7.535 -11.002 5.775 1.00 92.06 98 LEU A C 1
ATOM 775 O O . LEU A 1 98 ? -6.837 -11.335 4.817 1.00 92.06 98 LEU A O 1
ATOM 779 N N . ALA A 1 99 ? -8.718 -10.401 5.618 1.00 92.38 99 ALA A N 1
ATOM 780 C CA . ALA A 1 99 ? -9.228 -10.017 4.302 1.00 92.38 99 ALA A CA 1
ATOM 781 C C . ALA A 1 99 ? -8.320 -8.964 3.644 1.00 92.38 99 ALA A C 1
ATOM 783 O O . ALA A 1 99 ? -7.952 -9.112 2.479 1.00 92.38 99 ALA A O 1
ATOM 784 N N . VAL A 1 100 ? -7.870 -7.973 4.421 1.00 94.50 100 VAL A N 1
ATOM 785 C CA . VAL A 1 100 ? -6.907 -6.954 3.972 1.00 94.50 100 VAL A CA 1
ATOM 786 C C . VAL A 1 100 ? -5.578 -7.596 3.565 1.00 94.50 100 VAL A C 1
ATOM 788 O O . VAL A 1 100 ? -5.069 -7.322 2.480 1.00 94.50 100 VAL A O 1
ATOM 791 N N . LYS A 1 101 ? -5.041 -8.521 4.373 1.00 96.12 101 LYS A N 1
ATOM 792 C CA . LYS A 1 101 ? -3.803 -9.250 4.037 1.00 96.12 101 LYS A CA 1
ATOM 793 C C . LYS A 1 101 ? -3.909 -10.018 2.723 1.00 96.12 101 LYS A C 1
ATOM 795 O O . LYS A 1 101 ? -2.997 -9.952 1.905 1.00 96.12 101 LYS A O 1
ATOM 800 N N . ARG A 1 102 ? -5.01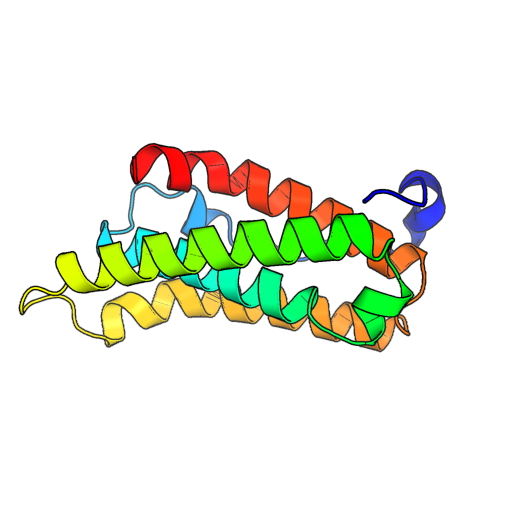6 -10.734 2.504 1.00 96.56 102 ARG A N 1
ATOM 801 C CA . ARG A 1 102 ? -5.252 -11.488 1.259 1.00 96.56 102 ARG A CA 1
ATOM 802 C C . ARG A 1 102 ? -5.336 -10.571 0.045 1.00 96.56 102 ARG A C 1
ATOM 804 O O . ARG A 1 102 ? -4.772 -10.892 -0.996 1.00 96.56 102 ARG A O 1
ATOM 811 N N . TYR A 1 103 ? -5.995 -9.428 0.197 1.00 97.31 103 TYR A N 1
ATOM 812 C CA . TYR A 1 103 ? -6.067 -8.407 -0.839 1.00 97.31 103 TYR A CA 1
ATOM 813 C C . TYR A 1 103 ? -4.665 -7.913 -1.250 1.00 97.31 103 TYR A C 1
ATOM 815 O O . TYR A 1 103 ? -4.305 -7.985 -2.427 1.00 97.31 103 TYR A O 1
ATOM 823 N N . PHE A 1 104 ? -3.810 -7.543 -0.290 1.00 98.12 104 PHE A N 1
ATOM 824 C CA . PHE A 1 104 ? -2.429 -7.134 -0.588 1.00 98.12 104 PHE A CA 1
ATOM 825 C C . PHE A 1 104 ? -1.552 -8.276 -1.107 1.00 98.12 104 PHE A C 1
ATOM 827 O O . PHE A 1 104 ? -0.717 -8.064 -1.987 1.00 98.12 104 PHE A O 1
ATOM 834 N N . GLN A 1 105 ? -1.770 -9.508 -0.646 1.00 98.19 105 GLN A N 1
ATOM 835 C CA . GLN A 1 105 ? -1.113 -10.680 -1.220 1.00 98.19 105 GLN A CA 1
ATOM 836 C C . GLN A 1 105 ? -1.429 -10.815 -2.719 1.00 98.19 105 GLN A C 1
ATOM 838 O O . GLN A 1 105 ? -0.524 -11.075 -3.511 1.00 98.19 105 GLN A O 1
ATOM 843 N N . GLY A 1 106 ? -2.679 -10.572 -3.127 1.00 98.25 106 GLY A N 1
ATOM 844 C CA . GLY A 1 106 ? -3.076 -10.538 -4.537 1.00 98.25 106 GLY A CA 1
ATOM 845 C C . GLY A 1 106 ? -2.346 -9.461 -5.348 1.00 98.25 106 GLY A C 1
ATOM 846 O O . GLY A 1 106 ? -1.965 -9.708 -6.493 1.00 98.25 106 GLY A O 1
ATOM 847 N N . ILE A 1 107 ? -2.088 -8.296 -4.745 1.00 98.56 107 ILE A N 1
ATOM 848 C CA . ILE A 1 107 ? -1.289 -7.221 -5.355 1.00 98.56 107 ILE A CA 1
ATOM 849 C C . ILE A 1 107 ? 0.165 -7.654 -5.548 1.00 98.56 107 ILE A C 1
ATOM 851 O O . ILE A 1 107 ? 0.722 -7.465 -6.630 1.00 98.56 107 ILE A O 1
ATOM 855 N N . HIS A 1 108 ? 0.780 -8.257 -4.530 1.00 98.12 108 HIS A N 1
ATOM 856 C CA . HIS A 1 108 ? 2.158 -8.737 -4.625 1.00 98.12 108 HIS A CA 1
ATOM 857 C C . HIS A 1 108 ? 2.319 -9.813 -5.701 1.00 98.12 108 HIS A C 1
ATOM 859 O O . HIS A 1 108 ? 3.259 -9.735 -6.490 1.00 98.12 108 HIS A O 1
ATOM 865 N N . ILE A 1 109 ? 1.384 -10.766 -5.773 1.00 98.31 109 ILE A N 1
ATOM 866 C CA . ILE A 1 109 ? 1.370 -11.803 -6.814 1.00 98.31 109 ILE A CA 1
ATOM 867 C C . ILE A 1 109 ? 1.259 -11.160 -8.198 1.00 98.31 109 ILE A C 1
ATOM 869 O O . ILE A 1 109 ? 2.059 -11.455 -9.076 1.00 98.31 109 ILE A O 1
ATOM 873 N N . TYR A 1 110 ? 0.328 -10.223 -8.384 1.00 98.25 110 TYR A N 1
ATOM 874 C CA . TYR A 1 110 ? 0.173 -9.514 -9.654 1.00 98.25 110 TYR A CA 1
ATOM 875 C C . TYR A 1 110 ? 1.445 -8.767 -10.084 1.00 98.25 110 TYR A C 1
ATOM 877 O O . TYR A 1 110 ? 1.836 -8.838 -11.247 1.00 98.25 110 TYR A O 1
ATOM 885 N N . LEU A 1 111 ? 2.106 -8.066 -9.155 1.00 98.06 111 LEU A N 1
ATOM 886 C CA . LEU A 1 111 ? 3.364 -7.371 -9.441 1.00 98.06 111 LEU A CA 1
ATOM 887 C C . LEU A 1 111 ? 4.467 -8.345 -9.876 1.00 98.06 111 LEU A C 1
ATOM 889 O O . LEU A 1 111 ? 5.229 -8.025 -10.787 1.00 98.06 111 LEU A O 1
ATOM 893 N N . GLN A 1 112 ? 4.532 -9.527 -9.256 1.00 97.31 112 GLN A N 1
ATOM 894 C CA . GLN A 1 112 ? 5.474 -10.587 -9.623 1.00 97.31 112 GLN A CA 1
ATOM 895 C C . GLN A 1 112 ? 5.169 -11.172 -11.005 1.00 97.31 112 GLN A C 1
ATOM 897 O O . GLN A 1 112 ? 6.064 -11.237 -11.843 1.00 97.31 112 GLN A O 1
ATOM 902 N N . GLU A 1 113 ? 3.913 -11.548 -11.264 1.00 96.81 113 GLU A N 1
ATOM 903 C CA . GLU A 1 113 ? 3.455 -12.118 -12.543 1.00 96.81 113 GLU A CA 1
ATOM 904 C C . GLU A 1 113 ? 3.709 -11.187 -13.731 1.00 96.81 113 GLU A C 1
ATOM 906 O O . GLU A 1 113 ? 3.894 -11.640 -14.858 1.00 96.81 113 GLU A O 1
ATOM 911 N N . LYS A 1 114 ? 3.696 -9.877 -13.481 1.00 96.44 114 LYS A N 1
ATOM 912 C CA . LYS A 1 114 ? 3.865 -8.842 -14.499 1.00 96.44 114 LYS A CA 1
ATOM 913 C C . LYS A 1 114 ? 5.233 -8.152 -14.452 1.00 96.44 114 LYS A C 1
ATOM 915 O O . LYS A 1 114 ? 5.404 -7.074 -15.025 1.00 96.44 114 LYS A O 1
ATOM 920 N N . GLU A 1 115 ? 6.188 -8.768 -13.758 1.00 96.19 115 GLU A N 1
ATOM 921 C CA . GLU A 1 115 ? 7.604 -8.386 -13.744 1.00 96.19 115 GLU A CA 1
ATOM 922 C C . GLU A 1 115 ? 7.870 -6.930 -13.326 1.00 96.19 115 GLU A C 1
ATOM 924 O O . GLU A 1 115 ? 8.868 -6.330 -13.723 1.00 96.19 115 GLU A O 1
ATOM 929 N N . TYR A 1 116 ? 7.005 -6.355 -12.484 1.00 96.62 116 TYR A N 1
ATOM 930 C CA . TYR A 1 116 ? 7.172 -5.001 -11.945 1.00 96.62 116 TYR A CA 1
ATOM 931 C C . TYR A 1 116 ? 7.314 -3.900 -13.016 1.00 96.62 116 TYR A C 1
ATOM 933 O O . TYR A 1 116 ? 8.012 -2.908 -12.795 1.00 96.62 116 TYR A O 1
ATOM 941 N N . SER A 1 117 ? 6.668 -4.053 -14.177 1.00 95.50 117 SER A N 1
ATOM 942 C CA . SER A 1 117 ? 6.700 -3.048 -15.249 1.00 95.50 117 SER A CA 1
ATOM 943 C C . SER A 1 117 ? 6.109 -1.695 -14.815 1.00 95.50 117 SER A C 1
ATOM 945 O O . SER A 1 117 ? 5.283 -1.630 -13.899 1.00 95.50 117 SER A O 1
ATOM 947 N N . ASP A 1 118 ? 6.454 -0.604 -15.511 1.00 95.44 118 ASP A N 1
ATOM 948 C CA . ASP A 1 118 ? 5.896 0.734 -15.230 1.00 95.44 118 ASP A CA 1
ATOM 949 C C . ASP A 1 118 ? 4.355 0.739 -15.243 1.00 95.44 118 ASP A C 1
ATOM 951 O O . ASP A 1 118 ? 3.718 1.404 -14.420 1.00 95.44 118 ASP A O 1
ATOM 955 N N . CYS A 1 119 ? 3.737 -0.037 -16.141 1.00 96.25 119 CYS A N 1
ATOM 956 C CA . CYS A 1 119 ? 2.284 -0.139 -16.188 1.00 96.25 119 CYS A CA 1
ATOM 957 C C . CYS A 1 119 ? 1.703 -0.827 -14.957 1.00 96.25 119 CYS A C 1
ATOM 959 O O . CYS A 1 119 ? 0.677 -0.389 -14.438 1.00 96.25 119 CYS A O 1
ATOM 961 N N . THR A 1 120 ? 2.368 -1.852 -14.433 1.00 96.38 120 THR A N 1
ATOM 962 C CA . THR A 1 120 ? 1.877 -2.558 -13.244 1.00 96.38 120 THR A CA 1
ATOM 963 C C . THR A 1 120 ? 1.902 -1.675 -12.012 1.00 96.38 120 THR A C 1
ATOM 965 O O . THR A 1 120 ? 0.925 -1.646 -11.265 1.00 96.38 120 THR A O 1
ATOM 968 N N . TRP A 1 121 ? 2.953 -0.871 -11.861 1.00 97.00 121 TRP A N 1
ATOM 969 C CA . TRP A 1 121 ? 3.052 0.127 -10.807 1.00 97.00 121 TRP A CA 1
ATOM 970 C C . TRP A 1 121 ? 1.999 1.226 -10.945 1.00 97.00 121 TRP A C 1
ATOM 972 O O . TRP A 1 121 ? 1.402 1.618 -9.944 1.00 97.00 121 TRP A O 1
ATOM 982 N N . GLU A 1 122 ? 1.696 1.689 -12.161 1.00 97.44 122 GLU A N 1
ATOM 983 C CA . GLU A 1 122 ? 0.604 2.646 -12.376 1.00 97.44 122 GLU A CA 1
ATOM 984 C C . GLU A 1 122 ? -0.767 2.044 -12.019 1.00 97.44 122 GLU A C 1
ATOM 986 O O . GLU A 1 122 ? -1.584 2.727 -11.397 1.00 97.44 122 GLU A O 1
ATOM 991 N N . ILE A 1 123 ? -1.011 0.766 -12.332 1.00 97.56 123 ILE A N 1
ATOM 992 C CA . ILE A 1 123 ? -2.232 0.051 -11.927 1.00 97.56 123 ILE A CA 1
ATOM 993 C C . ILE A 1 123 ? -2.326 -0.063 -10.402 1.00 97.56 123 ILE A C 1
ATOM 995 O O . ILE A 1 123 ? -3.352 0.312 -9.834 1.00 97.56 123 ILE A O 1
ATOM 999 N N . VAL A 1 124 ? -1.252 -0.479 -9.727 1.00 97.69 124 VAL A N 1
ATOM 1000 C CA . VAL A 1 124 ? -1.204 -0.549 -8.258 1.00 97.69 124 VAL A CA 1
ATOM 1001 C C . VAL A 1 124 ? -1.409 0.828 -7.631 1.00 97.69 124 VAL A C 1
ATOM 1003 O O . VAL A 1 124 ? -2.179 0.970 -6.689 1.00 97.69 124 VAL A O 1
ATOM 1006 N N . ARG A 1 125 ? -0.804 1.885 -8.180 1.00 96.94 125 ARG A N 1
ATOM 1007 C CA . ARG A 1 125 ? -1.001 3.259 -7.698 1.00 96.94 125 ARG A CA 1
ATOM 1008 C C . ARG A 1 125 ? -2.464 3.697 -7.803 1.00 96.94 125 ARG A C 1
ATOM 1010 O O . ARG A 1 125 ? -2.968 4.351 -6.890 1.00 96.94 125 ARG A O 1
ATOM 1017 N N . VAL A 1 126 ? -3.142 3.377 -8.909 1.00 96.75 126 VAL A N 1
ATOM 1018 C CA . VAL A 1 126 ? -4.579 3.655 -9.081 1.00 96.75 126 VAL A CA 1
ATOM 1019 C C . VAL A 1 126 ? -5.412 2.873 -8.075 1.00 96.75 126 VAL A C 1
ATOM 1021 O O . VAL A 1 126 ? -6.318 3.447 -7.471 1.00 96.75 126 VAL A O 1
ATOM 1024 N N . GLU A 1 127 ? -5.079 1.607 -7.859 1.00 97.44 127 GLU A N 1
ATOM 1025 C CA . GLU A 1 127 ? -5.767 0.756 -6.898 1.00 97.44 127 GLU A CA 1
ATOM 1026 C C . GLU A 1 127 ? -5.616 1.266 -5.456 1.00 97.44 127 GLU A C 1
ATOM 1028 O O . GLU A 1 127 ? -6.601 1.371 -4.725 1.00 97.44 127 GLU A O 1
ATOM 1033 N N . MET A 1 128 ? -4.415 1.698 -5.062 1.00 96.56 128 MET A N 1
ATOM 1034 C CA . MET A 1 128 ? -4.178 2.296 -3.745 1.00 96.56 128 MET A CA 1
ATOM 1035 C C . MET A 1 128 ? -4.988 3.579 -3.546 1.00 96.56 128 MET A C 1
ATOM 1037 O O . MET A 1 128 ? -5.614 3.748 -2.503 1.00 96.56 128 MET A O 1
ATOM 1041 N N . MET A 1 129 ? -5.061 4.461 -4.552 1.00 94.88 129 MET A N 1
ATOM 1042 C CA . MET A 1 129 ? -5.910 5.659 -4.462 1.00 94.88 129 MET A CA 1
ATOM 1043 C C . MET A 1 129 ? -7.389 5.314 -4.256 1.00 94.88 129 MET A C 1
ATOM 1045 O O . MET A 1 129 ? -8.063 5.971 -3.463 1.00 94.88 129 MET A O 1
ATOM 1049 N N . ARG A 1 130 ? -7.897 4.302 -4.971 1.00 94.38 130 ARG A N 1
ATOM 1050 C CA . ARG A 1 130 ? -9.281 3.830 -4.819 1.00 94.38 130 ARG A CA 1
ATOM 1051 C C . ARG A 1 130 ? -9.513 3.262 -3.428 1.00 94.38 130 ARG A C 1
ATOM 1053 O O . ARG A 1 130 ? -10.435 3.700 -2.754 1.00 94.38 130 ARG A O 1
ATOM 1060 N N . SER A 1 131 ? -8.619 2.388 -2.976 1.00 93.69 131 SER A N 1
ATOM 1061 C CA . SER A 1 131 ? -8.670 1.770 -1.650 1.00 93.69 131 SER A CA 1
ATOM 1062 C C . SER A 1 131 ? -8.709 2.823 -0.539 1.00 93.69 131 SER A C 1
ATOM 1064 O O . SER A 1 131 ? -9.546 2.746 0.357 1.00 93.69 131 SER A O 1
ATOM 1066 N N . PHE A 1 132 ? -7.846 3.846 -0.612 1.00 91.56 132 PHE A N 1
ATOM 1067 C CA . PHE A 1 132 ? -7.832 4.949 0.358 1.00 91.56 132 PHE A CA 1
ATOM 1068 C C . PHE A 1 132 ? -9.083 5.825 0.303 1.00 91.56 132 PHE A C 1
ATOM 1070 O O . PHE A 1 132 ? -9.512 6.346 1.327 1.00 91.56 132 PHE A O 1
ATOM 1077 N N . SER A 1 133 ? -9.671 5.987 -0.881 1.00 91.56 133 SER A N 1
ATOM 1078 C CA . SER A 1 133 ? -10.920 6.733 -1.039 1.00 91.56 133 SER A CA 1
ATOM 1079 C C . SER A 1 133 ? -12.095 5.960 -0.433 1.00 91.56 133 SER A C 1
ATOM 1081 O O . SER A 1 133 ? -12.889 6.540 0.301 1.00 91.56 133 SER A O 1
ATOM 1083 N N . SER A 1 134 ? -12.168 4.645 -0.659 1.00 89.12 134 SER A N 1
ATOM 1084 C CA . SER A 1 134 ? -13.156 3.762 -0.025 1.00 89.12 134 SER A CA 1
ATOM 1085 C C . SER A 1 134 ? -12.984 3.676 1.493 1.00 89.12 134 SER A C 1
ATOM 1087 O O . SER A 1 134 ? -13.968 3.546 2.213 1.00 89.12 134 SER A O 1
ATOM 1089 N N . SER A 1 135 ? -11.757 3.811 2.009 1.00 88.31 135 SER A N 1
ATOM 1090 C CA . SER A 1 135 ? -11.497 3.815 3.454 1.00 88.31 135 SER A CA 1
ATOM 1091 C C . SER A 1 135 ? -11.722 5.157 4.150 1.00 88.31 135 SER A C 1
ATOM 1093 O O . SER A 1 135 ? -11.580 5.241 5.371 1.00 88.31 135 SER A O 1
ATOM 1095 N N . ALA A 1 136 ? -12.113 6.204 3.416 1.00 87.25 136 ALA A N 1
ATOM 1096 C CA . ALA A 1 136 ? -12.366 7.521 3.993 1.00 87.25 136 ALA A CA 1
ATOM 1097 C C . ALA A 1 136 ? -13.487 7.488 5.044 1.00 87.25 136 ALA A C 1
ATOM 1099 O O . ALA A 1 136 ? -13.348 8.091 6.102 1.00 87.25 136 ALA A O 1
ATOM 1100 N N . SER A 1 137 ? -14.558 6.726 4.804 1.00 83.19 137 SER A N 1
ATOM 1101 C CA . SER A 1 137 ? -15.662 6.579 5.763 1.00 83.19 137 SER A CA 1
ATOM 1102 C C . SER A 1 137 ? -15.220 5.908 7.069 1.00 83.19 137 SER A C 1
ATOM 1104 O O . SER A 1 137 ? -15.654 6.320 8.143 1.00 83.19 137 SER A O 1
ATOM 1106 N N . LEU A 1 138 ? -14.320 4.919 6.995 1.00 85.25 138 LEU A N 1
ATOM 1107 C CA . LEU A 1 138 ? -13.714 4.292 8.172 1.00 85.25 138 LEU A CA 1
ATOM 1108 C C . LEU A 1 138 ? -12.896 5.301 8.975 1.00 85.25 138 LEU A C 1
ATOM 1110 O O . LEU A 1 138 ? -13.005 5.343 10.193 1.00 85.25 138 LEU A O 1
ATOM 1114 N N . ARG A 1 139 ? -12.093 6.120 8.287 1.00 84.38 139 ARG A N 1
ATOM 1115 C CA . ARG A 1 139 ? -11.252 7.146 8.917 1.00 84.38 139 ARG A CA 1
ATOM 1116 C C . ARG A 1 139 ? -12.083 8.218 9.613 1.00 84.38 139 ARG A C 1
ATOM 1118 O O . ARG A 1 139 ? -11.778 8.555 10.746 1.00 84.38 139 ARG A O 1
ATOM 1125 N N . GLU A 1 140 ? -13.141 8.712 8.971 1.00 85.00 140 GLU A N 1
ATOM 1126 C CA . GLU A 1 140 ? -14.031 9.716 9.574 1.00 85.00 140 GLU A CA 1
ATOM 1127 C C . GLU A 1 140 ? -14.797 9.170 10.786 1.00 85.00 140 GLU A C 1
ATOM 1129 O O . GLU A 1 140 ? -15.076 9.914 11.715 1.00 85.00 140 GLU A O 1
ATOM 1134 N N . ARG A 1 141 ? -15.114 7.869 10.815 1.00 82.12 141 ARG A N 1
ATOM 1135 C CA . ARG A 1 141 ? -15.740 7.229 11.986 1.00 82.12 141 ARG A CA 1
ATOM 1136 C C . ARG A 1 141 ? -14.812 7.102 13.193 1.00 82.12 141 ARG A C 1
ATOM 1138 O O . ARG A 1 141 ? -15.313 6.957 14.300 1.00 82.12 141 ARG A O 1
ATOM 1145 N N . LEU A 1 142 ? -13.503 7.055 12.961 1.00 81.12 142 LEU A N 1
ATOM 1146 C CA . LEU A 1 142 ? -12.478 6.897 13.997 1.00 81.12 142 LEU A CA 1
ATOM 1147 C C . LEU A 1 142 ? -11.946 8.247 14.510 1.00 81.12 142 LEU A C 1
ATOM 1149 O O . LEU A 1 142 ? -10.963 8.270 15.246 1.00 81.12 142 LEU A O 1
ATOM 1153 N N . ARG A 1 143 ? -12.553 9.357 14.081 1.00 78.31 143 ARG A N 1
ATOM 1154 C CA . ARG A 1 143 ? -12.176 10.723 14.441 1.00 78.31 143 ARG A CA 1
ATOM 1155 C C . ARG A 1 143 ? -13.113 11.291 15.499 1.00 78.31 143 ARG A C 1
ATOM 1157 O O . ARG A 1 143 ? -12.600 12.049 16.350 1.00 78.31 143 ARG A O 1
#

Organism: Bos taurus (NCBI:txid9913)

InterPro domains:
  IPR000471 Interferon alpha/beta/delta [PF00143] (1-142)
  IPR000471 Interferon alpha/beta/delta [PR00266] (9-21)
  IPR000471 Interferon alpha/beta/delta [PR00266] (36-63)
  IPR000471 Interferon alpha/beta/delta [PR00266] (110-128)
  IPR000471 Interferon alpha/beta/delta [PS00252] (103-121)
  IPR000471 Interferon alpha/beta/delta [PTHR11691] (1-143)
  IPR000471 Interferon alpha/beta/delta [SM00076] (15-132)
  IPR000471 Interferon alpha/beta/delta [cd00095] (1-135)
  IPR009079 Four-helical cytokine-like, core [G3DSA:1.20.1250.10] (1-143)
  IPR009079 Four-helical cytokine-like, core [SSF47266] (1-143)

Radius of gyration: 15.9 Å; chains: 1; bounding box: 35×26×51 Å

Secondary structure (DSSP, 8-state):
---S-GGG-GGG-------HHHHH-TTS-HHHHHHHHHHHHHHHHHHHSSHHHHHHS-HHHHHHHHHHHHHHHHHHHHHHHHH--TT--HHHHHHHHHHHHHHHHHHHHHHHHTTT-HHHHHHHHHHHHHHHHHTHHHHHHT-

Sequence (143 aa):
MRRLSSCFCLQDRKDFAFPQEMVEGGQLHEAQAISVLHEMLQQTFNLFHTERSSAAWYTTLLEQLHTGLHQQLDDLDACLGQVMGEEDSALGRRGPTLAVKRYFQGIHIYLQEKEYSDCTWEIVRVEMMRSFSSSASLRERLR

Foldseek 3Di:
DDDDDLVVLPVLADDLPQVLCLQQPPPDDLLLLLLQVLLLLVLVLVVCPDPLNCVQDDVVVSVVSNVVSVVSNVVSVVVNVVVDDDPDPPVSNCVSSVSSVSSSVSLVVSCVVVVSDNSSVNNVVVVSVVSVVSNVNSVVVND